Protein AF-A0A1X0WGI4-F1 (afdb_monomer)

Solvent-accessible surface area (backbone atoms only — not comparable to full-atom values): 7907 Å² total; per-residue (Å²): 113,51,69,59,31,50,52,53,31,53,55,44,51,53,50,43,53,52,47,51,53,52,46,53,52,49,53,52,51,47,51,53,52,52,52,50,44,53,54,50,50,52,51,46,51,52,48,50,50,52,61,70,68,61,69,76,79,86,61,85,48,74,68,50,48,55,50,53,52,48,54,53,52,50,53,52,52,53,45,51,54,50,53,51,51,44,51,55,48,49,55,52,48,54,52,48,53,52,50,47,54,53,50,51,52,54,41,53,57,44,49,56,50,39,52,51,28,51,53,52,30,52,53,43,49,54,51,53,52,52,54,47,53,54,48,56,51,51,53,51,51,51,58,55,61,75,74,107

Organism: NCBI:txid1646377

Secondary structure (DSSP, 8-state):
-HHHHHHHHHHHHHHHHHHHHHHHHHHHHHHHHHHHHHHHHHHHHHHHHHHHH---TT--SHHHHHHHHHHHHHHHHHHHHHHHHHHHHHHHHHHHHHHHHHHHHHHHHHHHHHHHHHHHHHHHHHHHHHHHHHHHHHHHHHHHHTT-

pLDDT: mean 93.05, std 6.73, range [56.81, 98.0]

Sequence (148 aa):
MHHKYAALLQRNEMRLRRLHWLLMELESRQQRLSSEKQTQATQVETLRNLIKHHSFAGVSTRADLFAEQRKLAVLRRQLFAIIQQVQEIDEKLDDIKREIIQHRVLMLTGMYRSEKYKHLLQGALSKKRQTQSRQDESEMEEMILWKK

Foldseek 3Di:
DLVVLVVQLVVLVVVLVVLVVVLVVLVVVLVVLVVVLVVLVVVLVVLVVCLVPLDPPPVPDPVSVVVSVVVSVVSVVVSVVSVVVSVVSVVVSVVSVVVSVVSVVVNVVSVVSNVVSVVVSVVVVVVVVVVVVVVVVVVVVVVVVVVD

Nearest PDB structures (foldseek):
  4mh6-assembly1_A  TM=8.598E-01  e=8.818E-03  Vibrio parahaemolyticus RIMD 2210633
  5xg2-assembly1_A  TM=5.068E-01  e=1.876E-01  Pyrococcus yayanosii CH1
  3zx6-assembly1_B  TM=6.175E-01  e=3.989E+00  Archaeoglobus fulgidus DSM 4304
  8c5v-assembly1_I  TM=6.693E-01  e=5.974E+00  Escherichia coli
  3zx6-assembly1_A  TM=4.738E-01  e=2.374E+00  Archaeoglobus fulgidus DSM 4304

InterPro domains:
  IPR002954 Salmonella surface presentation of antigen M protein [PF02090] (3-144)

Radius of gyration: 34.72 Å; Cα contacts (8 Å, |Δi|>4): 62; chains: 1; bounding box: 69×19×112 Å

Structure (mmCIF, N/CA/C/O backbone):
data_AF-A0A1X0WGI4-F1
#
_entry.id   AF-A0A1X0WGI4-F1
#
loop_
_atom_site.group_PDB
_atom_site.id
_atom_site.type_symbol
_atom_site.label_atom_id
_atom_site.label_alt_id
_atom_site.label_comp_id
_atom_site.label_asym_id
_atom_site.label_entity_id
_atom_site.label_seq_id
_atom_site.pdbx_PDB_ins_code
_atom_site.Cartn_x
_atom_site.Cartn_y
_atom_site.Cartn_z
_atom_site.occupancy
_atom_site.B_iso_or_equiv
_atom_site.auth_seq_id
_atom_site.auth_comp_id
_atom_site.auth_asym_id
_atom_site.auth_atom_id
_atom_site.pdbx_PDB_model_num
ATOM 1 N N . MET A 1 1 ? 15.651 -2.997 -35.532 1.00 67.00 1 MET A N 1
ATOM 2 C CA . MET A 1 1 ? 16.125 -2.993 -34.122 1.00 67.00 1 MET A CA 1
ATOM 3 C C . MET A 1 1 ? 15.615 -1.803 -33.303 1.00 67.00 1 MET A C 1
ATOM 5 O O . MET A 1 1 ? 15.081 -2.040 -32.229 1.00 67.00 1 MET A O 1
ATOM 9 N N . HIS A 1 2 ? 15.688 -0.559 -33.800 1.00 76.69 2 HIS A N 1
ATOM 10 C CA . HIS A 1 2 ? 15.165 0.643 -33.116 1.00 76.69 2 HIS A CA 1
ATOM 11 C C . HIS A 1 2 ? 13.718 0.501 -32.593 1.00 76.69 2 HIS A C 1
ATOM 13 O O . HIS A 1 2 ? 13.472 0.645 -31.398 1.00 76.69 2 HIS A O 1
ATOM 19 N N . HIS A 1 3 ? 12.779 0.115 -33.466 1.00 81.56 3 HIS A N 1
ATOM 20 C CA . HIS A 1 3 ? 11.360 -0.041 -33.109 1.00 81.56 3 HIS A CA 1
ATOM 21 C C . HIS A 1 3 ? 11.116 -1.063 -31.985 1.00 81.56 3 HIS A C 1
ATOM 23 O O . HIS A 1 3 ? 10.206 -0.889 -31.181 1.00 81.56 3 HIS A O 1
ATOM 29 N N . LYS A 1 4 ? 11.965 -2.095 -31.875 1.00 89.75 4 LYS A N 1
ATOM 30 C CA . LYS A 1 4 ? 11.858 -3.123 -30.832 1.00 89.75 4 LYS A CA 1
ATOM 31 C C . LYS A 1 4 ? 12.203 -2.559 -29.451 1.00 89.75 4 LYS A C 1
ATOM 33 O O . LYS A 1 4 ? 11.480 -2.819 -28.495 1.00 89.75 4 LYS A O 1
ATOM 38 N N . TYR A 1 5 ? 13.277 -1.773 -29.340 1.00 90.88 5 TYR A N 1
ATOM 39 C CA . TYR A 1 5 ? 13.659 -1.147 -28.068 1.00 90.88 5 TYR A CA 1
ATOM 40 C C . TYR A 1 5 ? 12.694 -0.031 -27.66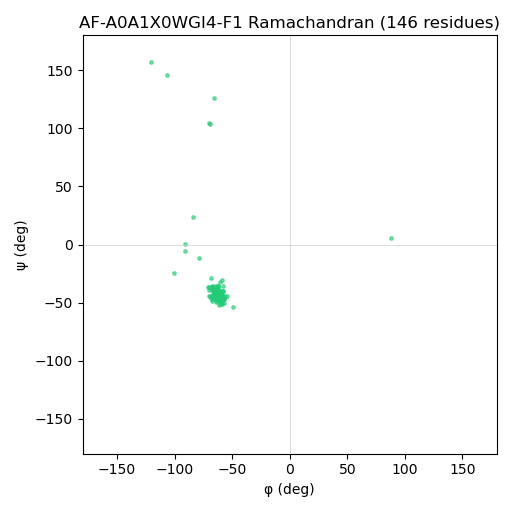3 1.00 90.88 5 TYR A C 1
ATOM 42 O O . TYR A 1 5 ? 12.353 0.061 -26.487 1.00 90.88 5 TYR A O 1
ATOM 50 N N . ALA A 1 6 ? 12.186 0.744 -28.626 1.00 91.50 6 ALA A N 1
ATOM 51 C CA . ALA A 1 6 ? 11.162 1.755 -28.372 1.00 91.50 6 ALA A CA 1
ATOM 52 C C . ALA A 1 6 ? 9.865 1.132 -27.820 1.00 91.50 6 ALA A C 1
ATOM 54 O O . ALA A 1 6 ? 9.349 1.589 -26.804 1.00 91.50 6 ALA A O 1
ATOM 55 N N . ALA A 1 7 ? 9.388 0.033 -28.418 1.00 94.19 7 ALA A N 1
ATOM 56 C CA . ALA A 1 7 ? 8.198 -0.673 -27.940 1.00 94.19 7 ALA A CA 1
ATOM 57 C C . ALA A 1 7 ? 8.385 -1.269 -26.530 1.00 94.19 7 ALA A C 1
ATOM 59 O O . ALA A 1 7 ? 7.486 -1.187 -25.690 1.00 94.19 7 ALA A O 1
ATOM 60 N N . LEU A 1 8 ? 9.559 -1.846 -26.241 1.00 94.38 8 LEU A N 1
ATOM 61 C CA . LEU A 1 8 ? 9.885 -2.358 -24.904 1.00 94.38 8 LEU A CA 1
ATOM 62 C C . LEU A 1 8 ? 9.942 -1.242 -23.858 1.00 94.38 8 LEU A C 1
ATOM 64 O O . LEU A 1 8 ? 9.425 -1.422 -22.754 1.00 94.38 8 LEU A O 1
ATOM 68 N N . LEU A 1 9 ? 10.531 -0.096 -24.210 1.00 94.56 9 LEU A N 1
ATOM 69 C CA . LEU A 1 9 ? 10.578 1.080 -23.349 1.00 94.56 9 LEU A CA 1
ATOM 70 C C . LEU A 1 9 ? 9.165 1.579 -23.035 1.00 94.56 9 LEU A C 1
ATOM 72 O O . LEU A 1 9 ? 8.803 1.667 -21.865 1.00 94.56 9 LEU A O 1
ATOM 76 N N . GLN A 1 10 ? 8.339 1.791 -24.060 1.00 95.44 10 GLN A N 1
ATOM 77 C CA . GLN A 1 10 ? 6.966 2.269 -23.903 1.00 95.44 10 GLN A CA 1
ATOM 78 C C . GLN A 1 10 ? 6.121 1.318 -23.038 1.00 95.44 10 GLN A C 1
ATOM 80 O O . GLN A 1 10 ? 5.421 1.750 -22.121 1.00 95.44 10 GLN A O 1
ATOM 85 N N . ARG A 1 11 ? 6.221 0.001 -23.274 1.00 95.31 11 ARG A N 1
ATOM 86 C CA . ARG A 1 11 ? 5.539 -1.013 -22.452 1.00 95.31 11 ARG A CA 1
ATOM 87 C C . ARG A 1 11 ? 5.976 -0.947 -20.990 1.00 95.31 11 ARG A C 1
ATOM 89 O O . ARG A 1 11 ? 5.147 -1.080 -20.089 1.00 95.31 11 ARG A O 1
ATOM 96 N N . ASN A 1 12 ? 7.271 -0.774 -20.747 1.00 96.19 12 ASN A N 1
ATOM 97 C CA . ASN A 1 12 ? 7.810 -0.706 -19.398 1.00 96.19 12 ASN A CA 1
ATOM 98 C C . ASN A 1 12 ? 7.407 0.595 -18.682 1.00 96.19 12 ASN A C 1
ATOM 100 O O . ASN A 1 12 ? 7.040 0.550 -17.513 1.00 96.19 12 ASN A O 1
ATOM 104 N N . GLU A 1 13 ? 7.384 1.728 -19.383 1.00 95.06 13 GLU A N 1
ATOM 105 C CA . GLU A 1 13 ? 6.902 3.005 -18.844 1.00 95.06 13 GLU A CA 1
ATOM 106 C C . GLU A 1 13 ? 5.417 2.950 -18.474 1.00 95.06 13 GLU A C 1
ATOM 108 O O . GLU A 1 13 ? 5.041 3.394 -17.390 1.00 95.06 13 GLU A O 1
ATOM 113 N N . MET A 1 14 ? 4.573 2.329 -19.306 1.00 96.75 14 MET A N 1
ATOM 114 C CA . MET A 1 14 ? 3.166 2.096 -18.959 1.00 96.75 14 MET A CA 1
ATOM 115 C C . MET A 1 14 ? 3.023 1.241 -17.693 1.00 96.75 14 MET A C 1
ATOM 117 O O . MET A 1 14 ? 2.218 1.555 -16.814 1.00 96.75 14 MET A O 1
ATOM 121 N N . ARG A 1 15 ? 3.837 0.186 -17.556 1.00 96.19 15 ARG A N 1
ATOM 122 C CA . ARG A 1 15 ? 3.857 -0.646 -16.345 1.00 96.19 15 ARG A CA 1
ATOM 123 C C . ARG A 1 15 ? 4.287 0.153 -15.112 1.00 96.19 15 ARG A C 1
ATOM 125 O O . ARG A 1 15 ? 3.673 -0.008 -14.062 1.00 96.19 15 ARG A O 1
ATOM 132 N N . LEU A 1 16 ? 5.303 1.008 -15.234 1.00 97.38 16 LEU A N 1
ATOM 133 C CA . LEU A 1 16 ? 5.767 1.873 -14.147 1.00 97.38 16 LEU A CA 1
ATOM 134 C C . LEU A 1 16 ? 4.693 2.872 -13.712 1.00 97.38 16 LEU A C 1
ATOM 136 O O . LEU A 1 16 ? 4.465 3.018 -12.516 1.00 97.38 16 LEU A O 1
ATOM 140 N N . ARG A 1 17 ? 3.976 3.494 -14.657 1.00 96.94 17 ARG A N 1
ATOM 141 C CA . ARG A 1 17 ? 2.842 4.382 -14.343 1.00 96.94 17 ARG A CA 1
ATOM 142 C C . ARG A 1 17 ? 1.742 3.650 -13.577 1.00 96.94 17 ARG A C 1
ATOM 144 O O . ARG A 1 17 ? 1.239 4.171 -12.589 1.00 96.94 17 ARG A O 1
ATOM 151 N N . ARG A 1 18 ? 1.408 2.423 -13.991 1.00 96.69 18 ARG A N 1
ATOM 152 C CA . ARG A 1 18 ? 0.426 1.591 -13.279 1.00 96.69 18 ARG A CA 1
ATOM 153 C C . ARG A 1 18 ? 0.885 1.249 -11.861 1.00 96.69 18 ARG A C 1
ATOM 155 O O . ARG A 1 18 ? 0.089 1.340 -10.938 1.00 96.69 18 ARG A O 1
ATOM 162 N N . LEU A 1 19 ? 2.150 0.862 -11.687 1.00 96.50 19 LEU A N 1
ATOM 163 C CA . LEU A 1 19 ? 2.717 0.579 -10.363 1.00 96.50 19 LEU A CA 1
ATOM 164 C C . LEU A 1 19 ? 2.714 1.819 -9.466 1.00 96.50 19 LEU A C 1
ATOM 166 O O . LEU A 1 19 ? 2.393 1.708 -8.291 1.00 96.50 19 LEU A O 1
ATOM 170 N N . HIS A 1 20 ? 3.027 2.989 -10.022 1.00 96.69 20 HIS A N 1
ATOM 171 C CA . HIS A 1 20 ? 2.974 4.248 -9.289 1.00 96.69 20 HIS A CA 1
ATOM 172 C C . HIS A 1 20 ? 1.556 4.562 -8.799 1.00 96.69 20 HIS A C 1
ATOM 174 O O . HIS A 1 20 ? 1.372 4.865 -7.626 1.00 96.69 20 HIS A O 1
ATOM 180 N N . TRP A 1 21 ? 0.552 4.414 -9.667 1.00 97.50 21 TRP A N 1
ATOM 181 C CA . TRP A 1 21 ? -0.846 4.609 -9.286 1.00 97.50 21 TRP A CA 1
ATOM 182 C C . TRP A 1 21 ? -1.292 3.636 -8.182 1.00 97.50 21 TRP A C 1
ATOM 184 O O . TRP A 1 21 ? -1.878 4.067 -7.194 1.00 97.50 21 TRP A O 1
ATOM 194 N N . LEU A 1 22 ? -0.939 2.349 -8.300 1.00 97.00 22 LEU A N 1
ATOM 195 C CA . LEU A 1 22 ? -1.228 1.346 -7.267 1.00 97.00 22 LEU A CA 1
ATOM 196 C C . LEU A 1 22 ? -0.572 1.694 -5.924 1.00 97.00 22 LEU A C 1
ATOM 198 O O . LEU A 1 22 ? -1.196 1.551 -4.880 1.00 97.00 22 LEU A O 1
ATOM 202 N N . LEU A 1 23 ? 0.674 2.176 -5.938 1.00 97.62 23 LEU A N 1
ATOM 203 C CA . LEU A 1 23 ? 1.352 2.614 -4.717 1.00 97.62 23 LEU A CA 1
ATOM 204 C C . LEU A 1 23 ? 0.627 3.787 -4.054 1.00 97.62 23 LEU A C 1
ATOM 206 O O . LEU A 1 23 ? 0.422 3.750 -2.845 1.00 97.62 23 LEU A O 1
ATOM 210 N N . MET A 1 24 ? 0.190 4.782 -4.830 1.00 97.69 24 MET A N 1
ATOM 211 C CA . MET A 1 24 ? -0.587 5.903 -4.293 1.00 97.69 24 MET A CA 1
ATOM 212 C C . MET A 1 24 ? -1.910 5.442 -3.671 1.00 97.69 24 MET A C 1
ATOM 214 O O . MET A 1 24 ? -2.300 5.930 -2.610 1.00 97.69 24 MET A O 1
ATOM 218 N N . GLU A 1 25 ? -2.602 4.498 -4.313 1.00 97.69 25 GLU A N 1
ATOM 219 C CA . GLU A 1 25 ? -3.843 3.925 -3.788 1.00 97.69 25 GLU A CA 1
ATOM 220 C C . GLU A 1 25 ? -3.605 3.191 -2.461 1.00 97.69 25 GLU A C 1
ATOM 222 O O . GLU A 1 25 ? -4.322 3.426 -1.484 1.00 97.69 25 GLU A O 1
ATOM 227 N N . LEU A 1 26 ? -2.565 2.355 -2.394 1.00 97.88 26 LEU A N 1
ATOM 228 C CA . LEU A 1 26 ? -2.196 1.621 -1.184 1.00 97.88 26 LEU A CA 1
ATOM 229 C C . LEU A 1 26 ? -1.776 2.552 -0.043 1.00 97.88 26 LEU A C 1
ATOM 231 O O . LEU A 1 26 ? -2.219 2.361 1.087 1.00 97.88 26 LEU A O 1
ATOM 235 N N . GLU A 1 27 ? -0.978 3.582 -0.325 1.00 97.00 27 GLU A N 1
ATOM 236 C CA . GLU A 1 27 ? -0.565 4.581 0.668 1.00 97.00 27 GLU A CA 1
ATOM 237 C C . GLU A 1 27 ? -1.771 5.383 1.184 1.00 97.00 27 GLU A C 1
ATOM 239 O O . GLU A 1 27 ? -1.912 5.588 2.392 1.00 97.00 27 GLU A O 1
ATOM 244 N N . SER A 1 28 ? -2.705 5.759 0.303 1.00 97.88 28 SER A N 1
ATOM 245 C CA . SER A 1 28 ? -3.956 6.409 0.712 1.00 97.88 28 SER A CA 1
ATOM 246 C C . SER A 1 28 ? -4.811 5.494 1.592 1.00 97.88 28 SER A C 1
ATOM 248 O O . SER A 1 28 ? -5.331 5.919 2.628 1.00 97.88 28 SER A O 1
ATOM 250 N N . ARG A 1 29 ? -4.929 4.213 1.226 1.00 97.88 29 ARG A N 1
ATOM 251 C CA . ARG A 1 29 ? -5.657 3.215 2.017 1.00 97.88 29 ARG A CA 1
ATOM 252 C C . ARG A 1 29 ? -5.013 3.003 3.388 1.00 97.88 29 ARG A C 1
ATOM 254 O O . ARG A 1 29 ? -5.727 2.958 4.388 1.00 97.88 29 ARG A O 1
ATOM 261 N N . GLN A 1 30 ? -3.684 2.936 3.446 1.00 97.94 30 GLN A N 1
ATOM 262 C CA . GLN A 1 30 ? -2.922 2.830 4.690 1.00 97.94 30 GLN A CA 1
ATOM 263 C C . GLN A 1 30 ? -3.197 4.015 5.620 1.00 97.94 30 GLN A C 1
ATOM 265 O O . GLN A 1 30 ? -3.446 3.816 6.810 1.00 97.94 30 GLN A O 1
ATOM 270 N N . GLN A 1 31 ? -3.180 5.241 5.091 1.00 97.81 31 GLN A N 1
ATOM 271 C CA . GLN A 1 31 ? -3.476 6.447 5.867 1.00 97.81 31 GLN A CA 1
ATOM 272 C C . GLN A 1 31 ? -4.899 6.418 6.431 1.00 97.81 31 GLN A C 1
ATOM 274 O O . GLN A 1 31 ? -5.089 6.682 7.618 1.00 97.81 31 GLN A O 1
ATOM 279 N N . ARG A 1 32 ? -5.890 6.037 5.614 1.00 97.88 32 ARG A N 1
ATOM 280 C CA . ARG A 1 32 ? -7.292 5.929 6.054 1.00 97.88 32 ARG A CA 1
ATOM 281 C C . ARG A 1 32 ? -7.455 4.928 7.194 1.00 97.88 32 ARG A C 1
ATOM 283 O O . ARG A 1 32 ? -8.000 5.290 8.231 1.00 97.88 32 ARG A O 1
ATOM 290 N N . LEU A 1 33 ? -6.928 3.715 7.034 1.00 97.50 33 LEU A N 1
ATOM 291 C CA . LEU A 1 33 ? -6.986 2.682 8.073 1.00 97.50 33 LEU A CA 1
ATOM 292 C C . LEU A 1 33 ? -6.219 3.084 9.338 1.00 97.50 33 LEU A C 1
ATOM 294 O O . LEU A 1 33 ? -6.659 2.789 10.442 1.00 97.50 33 LEU A O 1
ATOM 298 N N . SER A 1 34 ? -5.099 3.797 9.200 1.00 97.31 34 SER A N 1
ATOM 299 C CA . SER A 1 34 ? -4.343 4.290 10.359 1.00 97.31 34 SER A CA 1
ATOM 300 C C . SER A 1 34 ? -5.135 5.342 11.140 1.00 97.31 34 SER A C 1
ATOM 302 O O . SER A 1 34 ? -5.164 5.304 12.369 1.00 97.31 34 SER A O 1
ATOM 304 N N . SER A 1 35 ? -5.826 6.244 10.435 1.00 97.38 35 SER A N 1
ATOM 305 C CA . SER A 1 35 ? -6.743 7.206 11.053 1.00 97.38 35 SER A CA 1
ATOM 306 C C . SER A 1 35 ? -7.905 6.499 11.750 1.00 97.38 35 SER A C 1
ATOM 308 O O . SER A 1 35 ? -8.227 6.832 12.887 1.00 97.38 35 SER A O 1
ATOM 310 N N . GLU A 1 36 ? -8.516 5.512 11.093 1.00 96.88 36 GLU A N 1
ATOM 311 C CA . GLU A 1 36 ? -9.612 4.721 11.657 1.00 96.88 36 GLU A CA 1
ATOM 312 C C . GLU A 1 36 ? -9.175 3.986 12.930 1.00 96.88 36 GLU A C 1
ATOM 314 O O . GLU A 1 36 ? -9.841 4.093 13.961 1.00 96.88 36 GLU A O 1
ATOM 319 N N . LYS A 1 37 ? -8.004 3.336 12.902 1.00 97.00 37 LYS A N 1
ATOM 320 C CA . LYS A 1 37 ? -7.392 2.711 14.080 1.00 97.00 37 LYS A CA 1
ATOM 321 C C . LYS A 1 37 ? -7.235 3.708 15.222 1.00 97.00 37 LYS A C 1
ATOM 323 O O . LYS A 1 37 ? -7.533 3.384 16.368 1.00 97.00 37 LYS A O 1
ATOM 328 N N . GLN A 1 38 ? -6.762 4.918 14.931 1.00 96.56 38 GLN A N 1
ATOM 329 C CA . GLN A 1 38 ? -6.563 5.938 15.954 1.00 96.56 38 GLN A CA 1
ATOM 330 C C . GLN A 1 38 ? -7.892 6.395 16.569 1.00 96.56 38 GLN A C 1
ATOM 332 O O . GLN A 1 38 ? -7.978 6.531 17.788 1.00 96.56 38 GLN A O 1
ATOM 337 N N . THR A 1 39 ? -8.943 6.557 15.763 1.00 96.69 39 THR A N 1
ATOM 338 C CA . THR A 1 39 ? -10.298 6.837 16.261 1.00 96.69 39 THR A CA 1
ATOM 339 C C . THR A 1 39 ? -10.842 5.694 17.121 1.00 96.69 39 THR A C 1
ATOM 341 O O . THR A 1 39 ? -11.427 5.935 18.173 1.00 96.69 39 THR A O 1
ATOM 344 N N . GLN A 1 40 ? -10.625 4.440 16.731 1.00 95.88 40 GLN A N 1
ATOM 345 C CA . GLN A 1 40 ? -11.043 3.299 17.548 1.00 95.88 40 GLN A CA 1
ATOM 346 C C . GLN A 1 40 ? -10.233 3.200 18.848 1.00 95.88 40 GLN A C 1
ATOM 348 O O . GLN A 1 40 ? -10.790 2.906 19.901 1.00 95.88 40 GLN A O 1
ATOM 353 N N . ALA A 1 41 ? -8.937 3.518 18.822 1.00 94.50 41 ALA A N 1
ATOM 354 C CA . ALA A 1 41 ? -8.098 3.538 20.017 1.00 94.50 41 ALA A CA 1
ATOM 355 C C . ALA A 1 41 ? -8.569 4.586 21.040 1.00 94.50 41 ALA A C 1
ATOM 357 O O . ALA A 1 41 ? -8.600 4.301 22.239 1.00 94.50 41 ALA A O 1
ATOM 358 N N . THR A 1 42 ? -9.001 5.772 20.593 1.00 96.00 42 THR A N 1
ATOM 359 C CA . THR A 1 42 ? -9.592 6.771 21.499 1.00 96.00 42 THR A CA 1
ATOM 360 C C . THR A 1 42 ? -10.942 6.307 22.052 1.00 96.00 42 THR A C 1
ATOM 362 O O . THR A 1 42 ? -11.221 6.503 23.236 1.00 96.00 42 THR A O 1
ATOM 365 N N . GLN A 1 43 ? -11.763 5.616 21.256 1.00 95.44 43 GLN A N 1
ATOM 366 C CA . GLN A 1 43 ? -13.004 4.994 21.739 1.00 95.44 43 GLN A CA 1
ATOM 367 C C . GLN A 1 43 ? -12.746 3.896 22.783 1.00 95.44 43 GLN A C 1
ATOM 369 O O . GLN A 1 43 ? -13.427 3.836 23.804 1.00 95.44 43 GLN A O 1
ATOM 374 N N . VAL A 1 44 ? -11.727 3.059 22.581 1.00 96.44 44 VAL A N 1
ATOM 375 C CA . VAL A 1 44 ? -11.303 2.048 23.563 1.00 96.44 44 VAL A CA 1
ATOM 376 C C . VAL A 1 44 ? -10.918 2.709 24.882 1.00 96.44 44 VAL A C 1
ATOM 378 O O . VAL A 1 44 ? -11.369 2.273 25.942 1.00 96.44 44 VAL A O 1
ATOM 381 N N . GLU A 1 45 ? -10.116 3.769 24.831 1.00 95.56 45 GLU A N 1
ATOM 382 C CA . GLU A 1 45 ? -9.655 4.464 26.031 1.00 95.56 45 GLU A CA 1
ATOM 383 C C . GLU A 1 45 ? -10.807 5.155 26.774 1.00 95.56 45 GLU A C 1
ATOM 385 O O . GLU A 1 45 ? -10.939 5.029 27.992 1.00 95.56 45 GLU A O 1
ATOM 390 N N . THR A 1 46 ? -11.708 5.819 26.048 1.00 95.25 46 THR A N 1
ATOM 391 C CA . THR A 1 46 ? -12.904 6.433 26.647 1.00 95.25 46 THR A CA 1
ATOM 392 C C . THR A 1 46 ? -13.816 5.395 27.301 1.00 95.25 46 THR A C 1
ATOM 394 O O . THR A 1 46 ? -14.235 5.596 28.440 1.00 95.25 46 THR A O 1
ATOM 397 N N . LEU A 1 47 ? -14.065 4.249 26.657 1.00 95.00 47 LEU A N 1
ATOM 398 C CA . LEU A 1 47 ? -14.849 3.158 27.245 1.00 95.00 47 LEU A CA 1
ATOM 399 C C . LEU A 1 47 ? -14.174 2.544 28.473 1.00 95.00 47 LEU A C 1
ATOM 401 O O . LEU A 1 47 ? -14.853 2.262 29.461 1.00 95.00 47 LEU A O 1
ATOM 405 N N . ARG A 1 48 ? -12.849 2.359 28.452 1.00 95.44 48 ARG A N 1
ATOM 406 C CA . ARG A 1 48 ? -12.094 1.892 29.627 1.00 95.44 48 ARG A CA 1
ATOM 407 C C . ARG A 1 48 ? -12.248 2.850 30.799 1.00 95.44 48 ARG A C 1
ATOM 409 O O . ARG A 1 48 ? -12.511 2.396 31.911 1.00 95.44 48 ARG A O 1
ATOM 416 N N . ASN A 1 49 ? -12.151 4.152 30.546 1.00 94.31 49 ASN A N 1
ATOM 417 C CA . ASN A 1 49 ? -12.336 5.173 31.571 1.00 94.31 49 ASN A CA 1
ATOM 418 C C . ASN A 1 49 ? -13.777 5.195 32.096 1.00 94.31 49 ASN A C 1
ATOM 420 O O . ASN A 1 49 ? -13.973 5.192 33.310 1.00 94.31 49 ASN A O 1
ATOM 424 N N . LEU A 1 50 ? -14.782 5.102 31.220 1.00 92.69 50 LEU A N 1
ATOM 425 C CA . LEU A 1 50 ? -16.187 4.989 31.628 1.00 92.69 50 LEU A CA 1
ATOM 426 C C . LEU A 1 50 ? -16.428 3.764 32.514 1.00 92.69 50 LEU A C 1
ATOM 428 O O . LEU A 1 50 ? -17.052 3.888 33.560 1.00 92.69 50 LEU A O 1
ATOM 432 N N . ILE A 1 51 ? -15.899 2.599 32.135 1.00 92.75 51 ILE A N 1
ATOM 433 C CA . ILE A 1 51 ? -16.011 1.358 32.916 1.00 92.75 51 ILE A CA 1
ATOM 434 C C . ILE A 1 51 ? -15.298 1.491 34.267 1.00 92.75 51 ILE A C 1
ATOM 436 O O . ILE A 1 51 ? -15.834 1.054 35.282 1.00 92.75 51 ILE A O 1
ATOM 440 N N . LYS A 1 52 ? -14.100 2.085 34.294 1.00 91.25 52 LYS A N 1
ATOM 441 C CA . LYS A 1 52 ? -13.292 2.262 35.510 1.00 91.25 52 LYS A CA 1
ATOM 442 C C . LYS A 1 52 ? -13.946 3.218 36.507 1.00 91.25 52 LYS A C 1
ATOM 444 O O . LYS A 1 52 ? -13.876 2.982 37.709 1.00 91.25 52 LYS A O 1
ATOM 449 N N . HIS A 1 53 ? -14.564 4.287 36.011 1.00 88.25 53 HIS A N 1
ATOM 450 C CA . HIS A 1 53 ? -15.234 5.298 36.828 1.00 88.25 53 HIS A CA 1
ATOM 451 C C . HIS A 1 53 ? -16.719 5.003 37.064 1.00 88.25 53 HIS A C 1
ATOM 453 O O . HIS A 1 53 ? -17.393 5.768 37.755 1.00 88.25 53 HIS A O 1
ATOM 459 N N . HIS A 1 54 ? -17.230 3.889 36.538 1.00 85.62 54 HIS A N 1
ATOM 460 C CA . HIS A 1 54 ? -18.577 3.427 36.826 1.00 85.62 54 HIS A CA 1
ATOM 461 C C . HIS A 1 54 ? -18.657 2.964 38.285 1.00 85.62 54 HIS A C 1
ATOM 463 O O . HIS A 1 54 ? -18.154 1.897 38.641 1.00 85.62 54 HIS A O 1
ATOM 469 N N . SER A 1 55 ? -19.264 3.786 39.140 1.00 76.81 55 SER A N 1
ATOM 470 C CA . SER A 1 55 ? -19.467 3.476 40.553 1.00 76.81 55 SER A CA 1
ATOM 471 C C . SER A 1 55 ? -20.932 3.146 40.827 1.00 76.81 55 SER A C 1
ATOM 473 O O . SER A 1 55 ? -21.837 3.728 40.238 1.00 76.81 55 SER A O 1
ATOM 475 N N . PHE A 1 56 ? -21.170 2.224 41.760 1.00 77.19 56 PHE A N 1
ATOM 476 C CA . PHE A 1 56 ? -22.513 1.866 42.232 1.00 77.19 56 PHE A CA 1
ATOM 477 C C . PHE A 1 56 ? -23.021 2.822 43.329 1.00 77.19 56 PHE A C 1
ATOM 479 O O . PHE A 1 56 ? -23.837 2.439 44.169 1.00 77.19 56 PHE A O 1
ATOM 486 N N . ALA A 1 57 ? -22.503 4.053 43.383 1.00 70.75 57 ALA A N 1
ATOM 487 C CA . ALA A 1 57 ? -22.883 5.014 44.411 1.00 70.75 57 ALA A CA 1
ATOM 488 C C . ALA A 1 57 ? -24.364 5.401 44.253 1.00 70.75 57 ALA A C 1
ATOM 490 O O . ALA A 1 57 ? -24.791 5.809 43.177 1.00 70.75 57 ALA A O 1
ATOM 491 N N . GLY A 1 58 ? -25.151 5.261 45.325 1.00 70.19 58 GLY A N 1
ATOM 492 C CA . GLY A 1 58 ? -26.586 5.579 45.321 1.00 70.19 58 GLY A CA 1
ATOM 493 C C . GLY A 1 58 ? -27.518 4.438 44.889 1.00 70.19 58 GLY A C 1
ATOM 494 O O . GLY A 1 58 ? -28.723 4.655 44.802 1.00 70.19 58 GLY A O 1
ATOM 495 N N . VAL A 1 59 ? -27.002 3.224 44.660 1.00 76.19 59 VAL A N 1
ATOM 496 C CA . VAL A 1 59 ? -27.832 2.030 44.426 1.00 76.19 59 VAL A CA 1
ATOM 497 C C . VAL A 1 59 ? -28.530 1.636 45.731 1.00 76.19 59 VAL A C 1
ATOM 499 O O . VAL A 1 59 ? -27.904 1.099 46.642 1.00 76.19 59 VAL A O 1
ATOM 502 N N . SER A 1 60 ? -29.828 1.922 45.827 1.00 75.94 60 SER A N 1
ATOM 503 C CA . SER A 1 60 ? -30.635 1.669 47.028 1.00 75.94 60 SER A CA 1
ATOM 504 C C . SER A 1 60 ? -31.475 0.396 46.924 1.00 75.94 60 SER A C 1
ATOM 506 O O . SER A 1 60 ? -31.789 -0.214 47.947 1.00 75.94 60 SER A O 1
ATOM 508 N N . THR A 1 61 ? -31.806 -0.050 45.705 1.00 87.94 61 THR A N 1
ATOM 509 C CA . THR A 1 61 ? -32.611 -1.256 45.478 1.00 87.94 61 THR A CA 1
ATOM 510 C C . THR A 1 61 ? -31.884 -2.320 44.654 1.00 87.94 61 THR A C 1
ATOM 512 O O . THR A 1 61 ? -30.978 -2.054 43.861 1.00 87.94 61 THR A O 1
ATOM 515 N N . ARG A 1 62 ? -32.325 -3.576 44.798 1.00 87.31 62 ARG A N 1
ATOM 516 C CA . ARG A 1 62 ? -31.827 -4.706 43.997 1.00 87.31 62 ARG A CA 1
ATOM 517 C C . ARG A 1 62 ? -32.078 -4.512 42.495 1.00 87.31 62 ARG A C 1
ATOM 519 O O . ARG A 1 62 ? -31.282 -4.975 41.681 1.00 87.31 62 ARG A O 1
ATOM 526 N N . ALA A 1 63 ? -33.173 -3.847 42.128 1.00 88.50 63 ALA A N 1
ATOM 527 C CA . ALA A 1 63 ? -33.497 -3.559 40.734 1.00 88.50 63 ALA A CA 1
ATOM 528 C C . ALA A 1 63 ? -32.475 -2.597 40.108 1.00 88.50 63 ALA A C 1
ATOM 530 O O . ALA A 1 63 ? -32.005 -2.853 38.996 1.00 88.50 63 ALA A O 1
ATOM 531 N N . ASP A 1 64 ? -32.069 -1.566 40.854 1.00 87.19 64 ASP A N 1
ATOM 532 C CA . ASP A 1 64 ? -31.062 -0.589 40.424 1.00 87.19 64 ASP A CA 1
ATOM 533 C C . ASP A 1 64 ? -29.695 -1.251 40.233 1.00 87.19 64 ASP A C 1
ATOM 535 O O . ASP A 1 64 ? -29.037 -1.043 39.214 1.00 87.19 64 ASP A O 1
ATOM 539 N N . LEU A 1 65 ? -29.310 -2.159 41.138 1.00 87.38 65 LEU A N 1
ATOM 540 C CA . LEU A 1 65 ? -28.070 -2.929 41.005 1.00 87.38 65 LEU A CA 1
ATOM 541 C C . LEU A 1 65 ? -28.038 -3.733 39.694 1.00 87.38 65 LEU A C 1
ATOM 543 O O . LEU A 1 65 ? -27.043 -3.711 38.968 1.00 87.38 65 LEU A O 1
ATOM 547 N N . PHE A 1 66 ? -29.130 -4.429 39.362 1.00 90.31 66 PHE A N 1
ATOM 548 C CA . PHE A 1 66 ? -29.225 -5.184 38.109 1.00 90.31 66 PHE A CA 1
ATOM 549 C C . PHE A 1 66 ? -29.277 -4.284 36.870 1.00 90.31 66 PHE A C 1
ATOM 551 O O . PHE A 1 66 ? -28.873 -4.711 35.784 1.00 90.31 66 PHE A O 1
ATOM 558 N N . ALA A 1 67 ? -29.803 -3.064 36.981 1.00 88.69 67 ALA A N 1
ATOM 559 C CA . ALA A 1 67 ? -29.759 -2.091 35.895 1.00 88.69 67 ALA A CA 1
ATOM 560 C C . ALA A 1 67 ? -28.315 -1.632 35.631 1.00 88.69 67 ALA A C 1
ATOM 562 O O . ALA A 1 67 ? -27.867 -1.685 34.483 1.00 88.69 67 ALA A O 1
ATOM 563 N N . GLU A 1 68 ? -27.559 -1.289 36.676 1.00 90.12 68 GLU A N 1
ATOM 564 C CA . GLU A 1 68 ? -26.148 -0.901 36.550 1.00 90.12 68 GLU A CA 1
ATOM 565 C C . GLU A 1 68 ? -25.274 -2.055 36.037 1.00 90.12 68 GLU A C 1
ATOM 567 O O . GLU A 1 68 ? -24.490 -1.884 35.102 1.00 90.12 68 GLU A O 1
ATOM 572 N N . GLN A 1 69 ? -25.480 -3.280 36.531 1.00 89.94 69 GLN A N 1
ATOM 573 C CA . GLN A 1 69 ? -24.792 -4.466 36.004 1.00 89.94 69 GLN A CA 1
ATOM 574 C C . GLN A 1 69 ? -25.053 -4.685 34.507 1.00 89.94 69 GLN A C 1
ATOM 576 O O . GLN A 1 69 ? -24.132 -5.036 33.764 1.00 89.94 69 GLN A O 1
ATOM 581 N N . ARG A 1 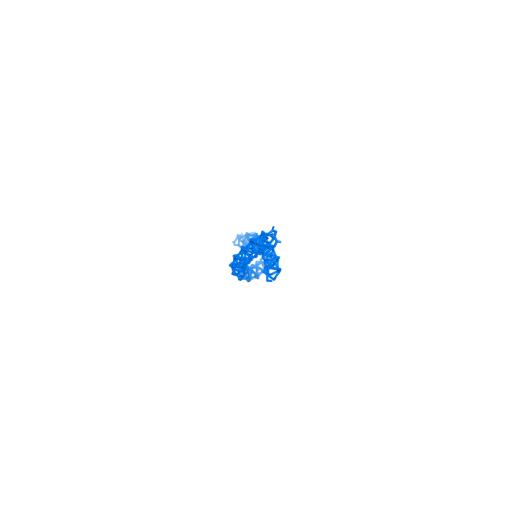70 ? -26.288 -4.457 34.038 1.00 91.44 70 ARG A N 1
ATOM 582 C CA . ARG A 1 70 ? -26.625 -4.547 32.609 1.00 91.44 70 ARG A CA 1
ATOM 583 C C . ARG A 1 70 ? -25.908 -3.474 31.793 1.00 91.44 70 ARG A C 1
ATOM 585 O O . ARG A 1 70 ? -25.336 -3.814 30.759 1.00 91.44 70 ARG A O 1
ATOM 592 N N . LYS A 1 71 ? -25.875 -2.221 32.260 1.00 91.31 71 LYS A N 1
ATOM 593 C CA . LYS A 1 71 ? -25.126 -1.136 31.598 1.00 91.31 71 LYS A CA 1
ATOM 594 C C . LYS A 1 71 ? -23.638 -1.475 31.492 1.00 91.31 71 LYS A C 1
ATOM 596 O O . LYS A 1 71 ? -23.071 -1.420 30.403 1.00 91.31 71 LYS A O 1
ATOM 601 N N . LEU A 1 72 ? -23.027 -1.920 32.590 1.00 92.38 72 LEU A N 1
ATOM 602 C CA . LEU A 1 72 ? -21.621 -2.321 32.618 1.00 92.38 72 LEU A CA 1
ATOM 603 C C . LEU A 1 72 ? -21.334 -3.493 31.666 1.00 92.38 72 LEU A C 1
ATOM 605 O O . LEU A 1 72 ? -20.317 -3.500 30.971 1.00 92.38 72 LEU A O 1
ATOM 609 N N . ALA A 1 73 ? -22.235 -4.476 31.596 1.00 94.06 73 ALA A N 1
ATOM 610 C CA . ALA A 1 73 ? -22.118 -5.590 30.663 1.00 94.06 73 ALA A CA 1
ATOM 611 C C . ALA A 1 73 ? -22.184 -5.129 29.197 1.00 94.06 73 ALA A C 1
ATOM 613 O O . ALA A 1 73 ? -21.418 -5.631 28.376 1.00 94.06 73 ALA A O 1
ATOM 614 N N . VAL A 1 74 ? -23.053 -4.167 28.868 1.00 95.25 74 VAL A N 1
ATOM 615 C CA . VAL A 1 74 ? -23.130 -3.571 27.523 1.00 95.25 74 VAL A CA 1
ATOM 616 C C . VAL A 1 74 ? -21.825 -2.854 27.171 1.00 95.25 74 VAL A C 1
ATOM 618 O O . VAL A 1 74 ? -21.254 -3.141 26.120 1.00 95.25 74 VAL A O 1
ATOM 621 N N . LEU A 1 75 ? -21.297 -2.013 28.068 1.00 94.75 75 LEU A N 1
ATOM 622 C CA . LEU A 1 75 ? -20.029 -1.302 27.850 1.00 94.75 75 LEU A CA 1
ATOM 623 C C . LEU A 1 75 ? -18.857 -2.267 27.625 1.00 94.75 75 LEU A C 1
ATOM 625 O O . LEU A 1 75 ? -18.039 -2.060 26.732 1.00 94.75 75 LEU A O 1
ATOM 629 N N . ARG A 1 76 ? -18.787 -3.363 28.393 1.00 95.56 76 ARG A N 1
ATOM 630 C CA . ARG A 1 76 ? -17.749 -4.395 28.222 1.00 95.56 76 ARG A CA 1
ATOM 631 C C . ARG A 1 76 ? -17.845 -5.108 26.874 1.00 95.56 76 ARG A C 1
ATOM 633 O O . ARG A 1 76 ? -16.814 -5.368 26.260 1.00 95.56 76 ARG A O 1
ATOM 640 N N . ARG A 1 77 ? -19.059 -5.408 26.397 1.00 96.69 77 ARG A N 1
ATOM 641 C CA . ARG A 1 77 ? -19.259 -6.006 25.063 1.00 96.69 77 ARG A CA 1
ATOM 642 C C . ARG A 1 77 ? -18.842 -5.047 23.954 1.00 96.69 77 ARG A C 1
ATOM 644 O O . ARG A 1 77 ? -18.169 -5.474 23.025 1.00 96.69 77 ARG A O 1
ATOM 651 N N . GLN A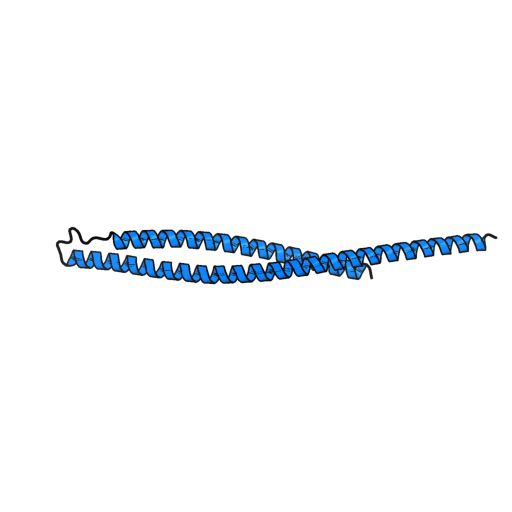 1 78 ? -19.200 -3.769 24.070 1.00 96.19 78 GLN A N 1
ATOM 652 C CA . GLN A 1 78 ? -18.777 -2.737 23.119 1.00 96.19 78 GLN A CA 1
ATOM 653 C C . GLN A 1 78 ? -17.254 -2.598 23.090 1.00 96.19 78 GLN A C 1
ATOM 655 O O . GLN A 1 78 ? -16.661 -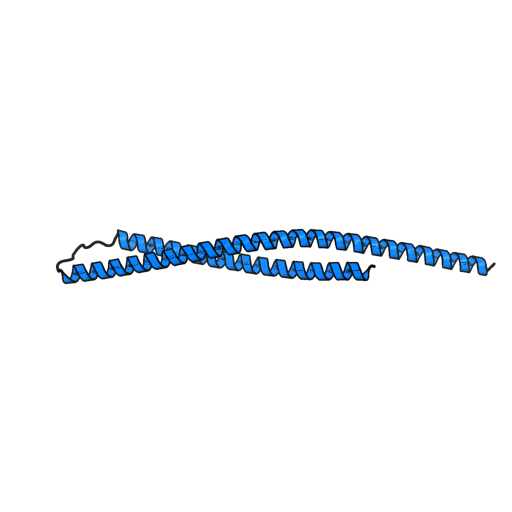2.607 22.018 1.00 96.19 78 GLN A O 1
ATOM 660 N N . LEU A 1 79 ? -16.613 -2.556 24.262 1.00 96.81 79 LEU A N 1
ATOM 661 C CA . LEU A 1 79 ? -15.157 -2.514 24.371 1.00 96.81 79 LEU A CA 1
ATOM 662 C C . LEU A 1 79 ? -14.504 -3.714 23.673 1.00 96.81 79 LEU A C 1
ATOM 664 O O . LEU A 1 79 ? -13.558 -3.538 22.912 1.00 96.81 79 LEU A O 1
ATOM 668 N N . PHE A 1 80 ? -15.014 -4.923 23.915 1.00 96.94 80 PHE A N 1
ATOM 669 C CA . PHE A 1 80 ? -14.503 -6.131 23.272 1.00 96.94 80 PHE A CA 1
ATOM 670 C C . PHE A 1 80 ? -14.662 -6.083 21.747 1.00 96.94 80 PHE A C 1
ATOM 672 O O . PHE A 1 80 ? -13.702 -6.358 21.033 1.00 96.94 80 PHE A O 1
ATOM 679 N N . ALA A 1 81 ? -15.829 -5.663 21.252 1.00 97.00 81 ALA A N 1
ATOM 680 C CA . ALA A 1 81 ? -16.086 -5.537 19.820 1.00 97.00 81 ALA A CA 1
ATOM 681 C C . ALA A 1 81 ? -15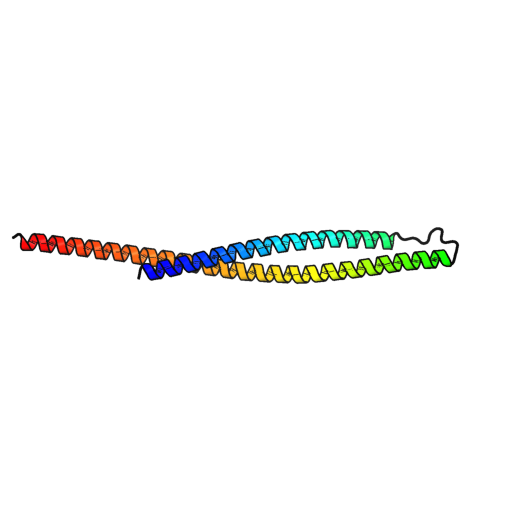.124 -4.547 19.141 1.00 97.00 81 ALA A C 1
ATOM 683 O O . ALA A 1 81 ? -14.571 -4.855 18.089 1.00 97.00 81 ALA A O 1
ATOM 684 N N . ILE A 1 82 ? -14.863 -3.389 19.757 1.00 96.50 82 ILE A N 1
ATOM 685 C CA . ILE A 1 82 ? -13.924 -2.405 19.195 1.00 96.50 82 ILE A CA 1
ATOM 686 C C . ILE A 1 82 ? -12.485 -2.938 19.235 1.00 96.50 82 ILE A C 1
ATOM 688 O O . ILE A 1 82 ? -11.737 -2.746 18.285 1.00 96.50 82 ILE A O 1
ATOM 692 N N . ILE A 1 83 ? -12.083 -3.648 20.295 1.00 96.56 83 ILE A N 1
ATOM 693 C CA . ILE A 1 83 ? -10.750 -4.273 20.353 1.00 96.56 83 ILE A CA 1
ATOM 694 C C . ILE A 1 83 ? -10.563 -5.276 19.207 1.00 96.56 83 ILE A C 1
ATOM 696 O O . ILE A 1 83 ? -9.500 -5.283 18.590 1.00 96.56 83 ILE A O 1
ATOM 700 N N . GLN A 1 84 ? -11.583 -6.082 18.897 1.00 96.62 84 GLN A N 1
ATOM 701 C CA . GLN A 1 84 ? -11.539 -6.990 17.747 1.00 96.62 84 GLN A CA 1
ATOM 702 C C . GLN A 1 84 ? -11.398 -6.223 16.426 1.00 96.62 84 GLN A C 1
ATOM 704 O O . GLN A 1 84 ? -10.544 -6.564 15.614 1.00 96.62 84 GLN A O 1
ATOM 709 N N . GLN A 1 85 ? -12.153 -5.137 16.238 1.00 96.38 85 GLN A N 1
ATOM 710 C CA . GLN A 1 85 ? -12.028 -4.287 15.046 1.00 96.38 85 GLN A CA 1
ATOM 711 C C . GLN A 1 85 ? -10.621 -3.688 14.898 1.00 96.38 85 GLN A C 1
ATOM 713 O O . GLN A 1 85 ? -10.072 -3.682 13.799 1.00 96.38 85 GLN A O 1
ATOM 718 N N . VAL A 1 86 ? -10.000 -3.245 15.997 1.00 96.50 86 VAL A N 1
ATOM 719 C CA . VAL A 1 86 ? -8.620 -2.734 15.984 1.00 96.50 86 VAL A CA 1
ATOM 720 C C . VAL A 1 86 ? -7.634 -3.818 15.544 1.00 96.50 86 VAL A C 1
ATOM 722 O O . VAL A 1 86 ? -6.738 -3.529 14.753 1.00 96.50 86 VAL A O 1
ATOM 725 N N . GLN A 1 87 ? -7.806 -5.056 16.019 1.00 96.31 87 GLN A N 1
ATOM 726 C CA . GLN A 1 87 ? -6.974 -6.192 15.605 1.00 96.31 87 GLN A CA 1
ATOM 727 C C . GLN A 1 87 ? -7.123 -6.481 14.106 1.00 96.31 87 GLN A C 1
ATOM 729 O O . GLN A 1 87 ? -6.120 -6.606 13.409 1.00 96.31 87 GLN A O 1
ATOM 734 N N . GLU A 1 88 ? -8.351 -6.487 13.583 1.00 97.00 88 GLU A N 1
ATOM 735 C CA . GLU A 1 88 ? -8.594 -6.659 12.145 1.00 97.00 88 GLU A CA 1
ATOM 736 C C . GLU A 1 88 ? -7.972 -5.534 11.303 1.00 97.00 88 GLU A C 1
ATOM 738 O O . GLU A 1 88 ? -7.500 -5.765 10.187 1.00 97.00 88 GLU A O 1
ATOM 743 N N . ILE A 1 89 ? -7.988 -4.291 11.799 1.00 97.44 89 ILE A N 1
ATOM 744 C CA . ILE A 1 89 ? -7.327 -3.171 11.119 1.00 97.44 89 ILE A CA 1
ATOM 745 C C . ILE A 1 89 ? -5.810 -3.358 11.122 1.00 97.44 89 ILE A C 1
ATOM 747 O O . ILE A 1 89 ? -5.172 -3.063 10.112 1.00 97.44 89 ILE A O 1
ATOM 751 N N . ASP A 1 90 ? -5.231 -3.858 12.213 1.00 97.31 90 ASP A N 1
ATOM 752 C CA . ASP A 1 90 ? -3.795 -4.126 12.295 1.00 97.31 90 ASP A CA 1
ATOM 753 C C . ASP A 1 90 ? -3.338 -5.181 11.290 1.00 97.31 90 ASP A C 1
ATOM 755 O O . ASP A 1 90 ? -2.373 -4.946 10.559 1.00 97.31 90 ASP A O 1
ATOM 759 N N . GLU A 1 91 ? -4.086 -6.275 11.157 1.00 97.69 91 GLU A N 1
ATOM 760 C CA . GLU A 1 91 ? -3.828 -7.294 10.135 1.00 97.69 91 GLU A CA 1
ATOM 761 C C . GLU A 1 91 ? -3.873 -6.692 8.720 1.00 97.69 91 GLU A C 1
ATOM 763 O O . GLU A 1 91 ? -2.938 -6.859 7.932 1.00 97.69 91 GLU A O 1
ATOM 768 N N . LYS A 1 92 ? -4.904 -5.889 8.417 1.00 97.75 92 LYS A N 1
ATOM 769 C CA . LYS A 1 92 ? -5.037 -5.198 7.119 1.00 97.75 92 LYS A CA 1
ATOM 770 C C . LYS A 1 92 ? -3.901 -4.206 6.863 1.00 97.75 92 LYS A C 1
ATOM 772 O O . LYS A 1 92 ? -3.456 -4.057 5.724 1.00 97.75 92 LYS A O 1
ATOM 777 N N . LEU A 1 93 ? -3.447 -3.487 7.889 1.00 98.00 93 LEU A N 1
ATOM 778 C CA . LEU A 1 93 ? -2.330 -2.550 7.772 1.00 98.00 93 LEU A CA 1
ATOM 779 C C . LEU A 1 93 ? -1.025 -3.284 7.467 1.00 98.00 93 LEU A C 1
ATOM 781 O O . LEU A 1 93 ? -0.228 -2.790 6.667 1.00 98.00 93 LEU A O 1
ATOM 785 N N . ASP A 1 94 ? -0.804 -4.445 8.074 1.00 97.75 94 ASP A N 1
ATOM 786 C CA . ASP A 1 94 ? 0.384 -5.253 7.820 1.00 97.75 94 ASP A CA 1
ATOM 787 C C . ASP A 1 94 ? 0.366 -5.886 6.423 1.00 97.75 94 ASP A C 1
ATOM 789 O O . ASP A 1 94 ? 1.398 -5.893 5.745 1.00 97.75 94 ASP A O 1
ATOM 793 N N . ASP A 1 95 ? -0.800 -6.304 5.927 1.00 97.88 95 ASP A N 1
ATOM 794 C CA . ASP A 1 95 ? -0.979 -6.708 4.527 1.00 97.88 95 ASP A CA 1
ATOM 795 C C . ASP A 1 95 ? -0.619 -5.581 3.555 1.00 97.88 95 ASP A C 1
ATOM 797 O O . ASP A 1 95 ? 0.231 -5.758 2.678 1.00 97.88 95 ASP A O 1
ATOM 801 N N . ILE A 1 96 ? -1.171 -4.383 3.764 1.00 97.88 96 ILE A N 1
ATOM 802 C CA . ILE A 1 96 ? -0.891 -3.224 2.906 1.00 97.88 96 ILE A CA 1
ATOM 803 C C . ILE A 1 96 ? 0.594 -2.848 2.944 1.00 97.88 96 ILE A C 1
ATOM 805 O O . ILE A 1 96 ? 1.180 -2.557 1.901 1.00 97.88 96 ILE A O 1
ATOM 809 N N . LYS A 1 97 ? 1.248 -2.885 4.114 1.00 97.38 97 LYS A N 1
ATOM 810 C CA . LYS A 1 97 ? 2.699 -2.636 4.210 1.00 97.38 97 LYS A CA 1
ATOM 811 C C . LYS A 1 97 ? 3.489 -3.632 3.362 1.00 97.38 97 LYS A C 1
ATOM 813 O O . LYS A 1 97 ? 4.417 -3.225 2.658 1.00 97.38 97 LYS A O 1
ATOM 818 N N . ARG A 1 98 ? 3.130 -4.921 3.408 1.00 97.88 98 ARG A N 1
ATOM 819 C CA . ARG A 1 98 ? 3.770 -5.962 2.589 1.00 97.88 98 ARG A CA 1
ATOM 820 C C . ARG A 1 98 ? 3.573 -5.695 1.098 1.00 97.88 98 ARG A C 1
ATOM 822 O O . ARG A 1 98 ? 4.551 -5.739 0.350 1.00 97.88 98 ARG A O 1
ATOM 829 N N . GLU A 1 99 ? 2.360 -5.351 0.676 1.00 97.62 99 GLU A N 1
ATOM 830 C CA . GLU A 1 99 ? 2.056 -5.010 -0.719 1.00 97.62 99 GLU A CA 1
ATOM 831 C C . GLU A 1 99 ? 2.835 -3.776 -1.201 1.00 97.62 99 GLU A C 1
ATOM 833 O O . GLU A 1 99 ? 3.447 -3.809 -2.271 1.00 97.62 99 GLU A O 1
ATOM 838 N N . ILE A 1 100 ? 2.899 -2.709 -0.396 1.00 97.69 100 ILE A N 1
ATOM 839 C CA . ILE A 1 100 ? 3.675 -1.499 -0.714 1.00 97.69 100 ILE A CA 1
ATOM 840 C C . ILE A 1 100 ? 5.145 -1.851 -0.955 1.00 97.69 100 ILE A C 1
ATOM 842 O O . ILE A 1 100 ? 5.731 -1.420 -1.952 1.00 97.69 100 ILE A O 1
ATOM 846 N N . ILE A 1 101 ? 5.753 -2.655 -0.077 1.00 97.44 101 ILE A N 1
ATOM 847 C CA . ILE A 1 101 ? 7.152 -3.080 -0.226 1.00 97.44 101 ILE A CA 1
ATOM 848 C C . ILE A 1 101 ? 7.339 -3.855 -1.536 1.00 97.44 101 ILE A C 1
ATOM 850 O O . ILE A 1 101 ? 8.246 -3.542 -2.312 1.00 97.44 101 ILE A O 1
ATOM 854 N N . GLN A 1 102 ? 6.463 -4.820 -1.825 1.00 97.19 102 GLN A N 1
ATOM 855 C CA . GLN A 1 102 ? 6.522 -5.605 -3.062 1.00 97.19 102 GLN A CA 1
ATOM 856 C C . GLN A 1 102 ? 6.417 -4.714 -4.307 1.00 97.19 102 GLN A C 1
ATOM 858 O O . GLN A 1 102 ? 7.227 -4.828 -5.234 1.00 97.19 102 GLN A O 1
ATOM 863 N N . HIS A 1 103 ? 5.465 -3.782 -4.327 1.00 96.94 103 HIS A N 1
ATOM 864 C CA . HIS A 1 103 ? 5.281 -2.869 -5.450 1.00 96.94 103 HIS A CA 1
ATOM 865 C C . HIS A 1 103 ? 6.444 -1.885 -5.615 1.00 96.94 103 HIS A C 1
ATOM 867 O O . HIS A 1 103 ? 6.838 -1.615 -6.752 1.00 96.94 103 HIS A O 1
ATOM 873 N N . ARG A 1 104 ? 7.064 -1.417 -4.524 1.00 96.75 104 ARG A N 1
ATOM 874 C CA . ARG A 1 104 ? 8.284 -0.591 -4.577 1.00 96.75 104 ARG A CA 1
ATOM 875 C C . ARG A 1 104 ? 9.458 -1.349 -5.196 1.00 96.75 104 ARG A C 1
ATOM 877 O O . ARG A 1 104 ? 10.141 -0.807 -6.064 1.00 96.75 104 ARG A O 1
ATOM 884 N N . VAL A 1 105 ? 9.655 -2.619 -4.841 1.00 97.38 105 VAL A N 1
ATOM 885 C CA . VAL A 1 105 ? 10.688 -3.469 -5.465 1.00 97.38 105 VAL A CA 1
ATOM 886 C C . VAL A 1 105 ? 10.411 -3.667 -6.962 1.00 97.38 105 VAL A C 1
ATOM 888 O O . VAL A 1 105 ? 11.313 -3.539 -7.796 1.00 97.38 105 VAL A O 1
ATOM 891 N N . LEU A 1 106 ? 9.154 -3.919 -7.343 1.00 96.81 106 LEU A N 1
ATOM 892 C CA . LEU A 1 106 ? 8.761 -4.010 -8.754 1.00 96.81 106 LEU A CA 1
ATOM 893 C C . LEU A 1 106 ? 8.985 -2.693 -9.511 1.00 96.81 106 LEU A C 1
ATOM 895 O O . LEU A 1 106 ? 9.367 -2.713 -10.682 1.00 96.81 106 LEU A O 1
ATOM 899 N N . MET A 1 107 ? 8.773 -1.555 -8.853 1.00 96.19 107 MET A N 1
ATOM 900 C CA . MET A 1 107 ? 9.016 -0.238 -9.430 1.00 96.19 107 MET A CA 1
ATOM 901 C C . MET A 1 107 ? 10.511 -0.008 -9.668 1.00 96.19 107 MET A C 1
ATOM 903 O O . MET A 1 107 ? 10.890 0.312 -10.792 1.00 96.19 107 MET A O 1
ATOM 907 N N . LEU A 1 108 ? 11.366 -0.275 -8.675 1.00 96.69 108 LEU A N 1
ATOM 908 C CA . LEU A 1 108 ? 12.825 -0.164 -8.806 1.00 96.69 108 LEU A CA 1
ATOM 909 C C . LEU A 1 108 ? 13.362 -1.045 -9.940 1.00 96.69 108 LEU A C 1
ATOM 911 O O . LEU A 1 108 ? 14.058 -0.572 -10.838 1.00 96.69 108 LEU A O 1
ATOM 915 N N . THR A 1 109 ? 12.978 -2.323 -9.965 1.00 96.56 109 THR A N 1
ATOM 916 C CA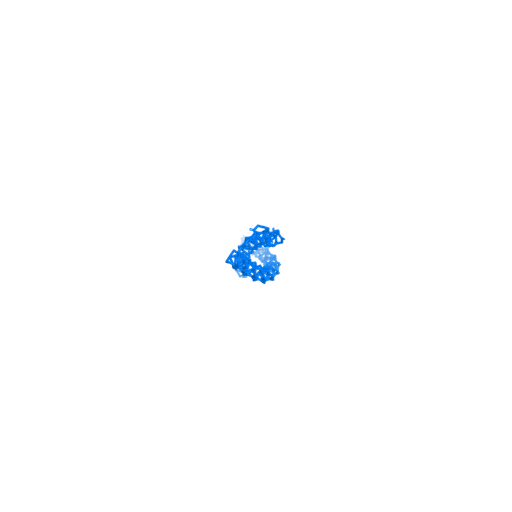 . THR A 1 109 ? 13.387 -3.243 -11.043 1.00 96.56 109 THR A CA 1
ATOM 917 C C . THR A 1 109 ? 12.877 -2.797 -12.416 1.00 96.56 109 THR A C 1
ATOM 919 O O . THR A 1 109 ? 13.584 -2.932 -13.418 1.00 96.56 109 THR A O 1
ATOM 922 N N . GLY A 1 110 ? 11.672 -2.226 -12.484 1.00 96.44 110 GLY A N 1
ATOM 923 C CA . GLY A 1 110 ? 11.140 -1.605 -13.692 1.00 96.44 110 GLY A CA 1
ATOM 924 C C . GLY A 1 110 ? 11.941 -0.375 -14.131 1.00 96.44 110 GLY A C 1
ATOM 925 O O . GLY A 1 110 ? 12.193 -0.221 -15.326 1.00 96.44 110 GLY A O 1
ATOM 926 N N . MET A 1 111 ? 12.396 0.470 -13.203 1.00 96.25 111 MET A N 1
ATOM 927 C CA . MET A 1 111 ? 13.218 1.647 -13.508 1.00 96.25 111 MET A CA 1
ATOM 928 C C . MET A 1 111 ? 14.560 1.245 -14.127 1.00 96.25 111 MET A C 1
ATOM 930 O O . MET A 1 111 ? 14.875 1.718 -15.219 1.00 96.25 111 MET A O 1
ATOM 934 N N . TYR A 1 112 ? 15.265 0.272 -13.541 1.00 96.69 112 TYR A N 1
ATOM 935 C CA . TYR A 1 112 ? 16.506 -0.263 -14.120 1.00 96.69 112 TYR A CA 1
ATOM 936 C C . TYR A 1 112 ? 16.306 -0.825 -15.536 1.00 96.69 112 TYR A C 1
ATOM 938 O O . TYR A 1 112 ? 17.126 -0.617 -16.433 1.00 96.69 112 TYR A O 1
ATOM 946 N N . ARG A 1 113 ? 15.186 -1.521 -15.784 1.00 95.19 113 ARG A N 1
ATOM 947 C CA . ARG A 1 113 ? 14.842 -1.991 -17.140 1.00 95.19 113 ARG A CA 1
ATOM 948 C C . ARG A 1 113 ? 14.607 -0.828 -18.101 1.00 95.19 113 ARG A C 1
ATOM 950 O O . ARG A 1 113 ? 15.031 -0.911 -19.250 1.00 95.19 113 ARG A O 1
ATOM 957 N N . SER A 1 114 ? 13.961 0.240 -17.634 1.00 95.94 114 SER A N 1
ATOM 958 C CA . SER A 1 114 ? 13.709 1.448 -18.424 1.00 95.94 114 SER A CA 1
ATOM 959 C C . SER A 1 114 ? 15.020 2.088 -18.873 1.00 95.94 114 SER A C 1
ATOM 961 O O . SER A 1 114 ? 15.218 2.310 -20.066 1.00 95.94 114 SER A O 1
ATOM 963 N N . GLU A 1 115 ? 15.953 2.294 -17.944 1.00 95.88 115 GLU A 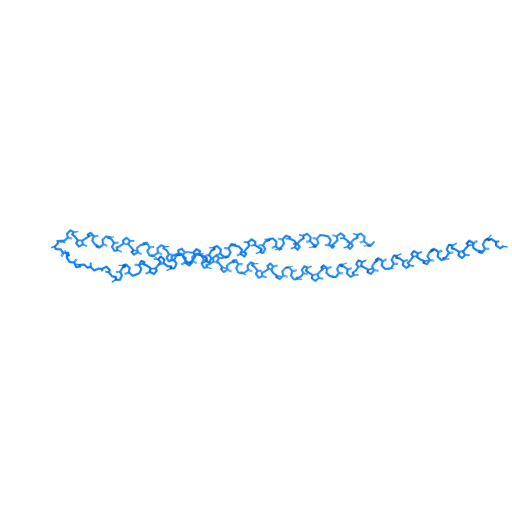N 1
ATOM 964 C CA . GLU A 1 115 ? 17.286 2.837 -18.231 1.00 95.88 115 GLU A CA 1
ATOM 965 C C . GLU A 1 115 ? 18.051 1.967 -19.229 1.00 95.88 115 GLU A C 1
ATOM 967 O O . GLU A 1 115 ? 18.561 2.470 -20.233 1.00 95.88 115 GLU A O 1
ATOM 972 N N . LYS A 1 116 ? 18.039 0.643 -19.029 1.00 95.75 116 LYS A N 1
ATOM 973 C CA . LYS A 1 116 ? 18.646 -0.304 -19.970 1.00 95.75 116 LYS A CA 1
ATOM 974 C C . LYS A 1 116 ? 18.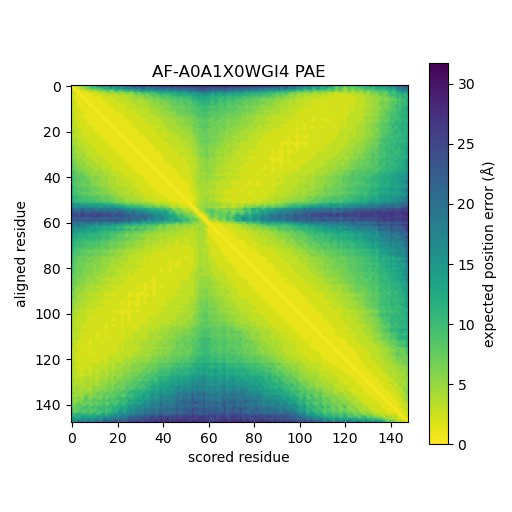058 -0.165 -21.376 1.00 95.75 116 LYS A C 1
ATOM 976 O O . LYS A 1 116 ? 18.806 -0.143 -22.353 1.00 95.75 116 LYS A O 1
ATOM 981 N N . TYR A 1 117 ? 16.735 -0.078 -21.508 1.00 95.44 117 TYR A N 1
ATOM 982 C CA . TYR A 1 117 ? 16.093 0.078 -22.815 1.00 95.44 117 TYR A CA 1
ATOM 983 C C . TYR A 1 117 ? 16.393 1.434 -23.454 1.00 95.44 117 TYR A C 1
ATOM 985 O O . TYR A 1 117 ? 16.636 1.471 -24.659 1.00 95.44 117 TYR A O 1
ATOM 993 N N . LYS A 1 118 ? 16.459 2.519 -22.671 1.00 94.94 118 LYS A N 1
ATOM 994 C CA . LYS A 1 118 ? 16.880 3.845 -23.154 1.00 94.94 118 LYS A CA 1
ATOM 995 C C . LYS A 1 118 ? 18.300 3.810 -23.713 1.00 94.94 118 LYS A C 1
ATOM 997 O O . LYS A 1 118 ? 18.510 4.242 -24.844 1.00 94.94 118 LYS A O 1
ATOM 1002 N N . HIS A 1 119 ? 19.242 3.222 -22.977 1.00 95.94 119 HIS A N 1
ATOM 1003 C CA . HIS A 1 119 ? 20.628 3.085 -23.424 1.00 95.94 119 HIS A CA 1
ATOM 1004 C C . HIS A 1 119 ? 20.735 2.268 -24.724 1.00 95.94 119 HIS A C 1
ATOM 1006 O O . HIS A 1 119 ? 21.386 2.681 -25.684 1.00 95.94 119 HIS A O 1
ATOM 1012 N N . LEU A 1 120 ? 20.044 1.124 -24.802 1.00 94.81 120 LEU A N 1
ATOM 1013 C CA . LEU A 1 120 ? 20.029 0.292 -26.013 1.00 94.81 120 LEU A CA 1
ATOM 1014 C C . LEU A 1 120 ? 19.393 1.008 -27.212 1.00 94.81 120 LEU A C 1
ATOM 1016 O O . LEU A 1 120 ? 19.877 0.873 -28.337 1.00 94.81 120 LEU A O 1
ATOM 1020 N N . LEU A 1 121 ? 18.327 1.779 -26.981 1.00 94.81 121 LEU A N 1
ATOM 1021 C CA . LEU A 1 121 ? 17.668 2.574 -28.012 1.00 94.81 121 LEU A CA 1
ATOM 1022 C C . LEU A 1 121 ? 18.601 3.662 -28.558 1.00 9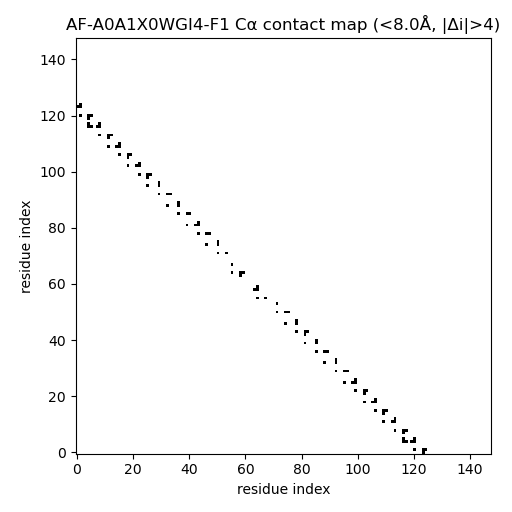4.81 121 LEU A C 1
ATOM 1024 O O . LEU A 1 121 ? 18.738 3.784 -29.775 1.00 94.81 121 LEU A O 1
ATOM 1028 N N . GLN A 1 122 ? 19.277 4.400 -27.674 1.00 95.12 122 GLN A N 1
ATOM 1029 C CA . GLN A 1 122 ? 20.266 5.414 -28.047 1.00 95.12 122 GLN A CA 1
ATOM 1030 C C . GLN A 1 122 ? 21.416 4.800 -28.851 1.00 95.12 122 GLN A C 1
ATOM 1032 O O . GLN A 1 122 ? 21.727 5.284 -29.936 1.00 95.12 122 GLN A O 1
ATOM 1037 N N . GLY A 1 123 ? 21.981 3.679 -28.393 1.00 94.44 123 GLY A N 1
ATOM 1038 C CA . GLY A 1 123 ? 23.028 2.970 -29.131 1.00 94.44 123 GLY A CA 1
ATOM 1039 C C . GLY A 1 123 ? 22.574 2.514 -30.525 1.00 94.44 123 GLY A C 1
ATOM 1040 O O . GLY A 1 123 ? 23.322 2.640 -31.495 1.00 94.44 123 GLY A O 1
ATOM 1041 N N . ALA A 1 124 ? 21.335 2.029 -30.658 1.00 92.75 124 ALA A N 1
ATOM 1042 C CA . ALA A 1 124 ? 20.769 1.646 -31.952 1.00 92.75 124 ALA A CA 1
ATOM 1043 C C . ALA A 1 124 ? 20.557 2.851 -32.886 1.00 92.75 124 ALA A C 1
ATOM 1045 O O . ALA A 1 124 ? 20.785 2.731 -34.091 1.00 92.75 124 ALA A O 1
ATOM 1046 N N . LEU A 1 125 ? 20.143 4.002 -32.347 1.00 92.94 125 LEU A N 1
ATOM 1047 C CA . LEU A 1 125 ? 20.006 5.249 -33.104 1.00 92.94 125 LEU A CA 1
ATOM 1048 C C . LEU A 1 125 ? 21.354 5.761 -33.604 1.00 92.94 125 LEU A C 1
ATOM 1050 O O . LEU A 1 125 ? 21.472 6.081 -34.784 1.00 92.94 125 LEU A O 1
ATOM 1054 N N . SER A 1 126 ? 22.369 5.793 -32.740 1.00 93.81 126 SER A N 1
ATOM 1055 C CA . SER A 1 126 ? 23.717 6.233 -33.112 1.00 93.81 126 SER A CA 1
ATOM 1056 C C . SER A 1 126 ? 24.310 5.356 -34.212 1.00 93.81 126 SER A C 1
ATOM 1058 O O . SER A 1 126 ? 24.809 5.881 -35.204 1.00 93.81 126 SER A O 1
ATOM 1060 N N . LYS A 1 127 ? 24.170 4.026 -34.103 1.00 92.81 127 LYS A N 1
ATOM 1061 C CA . LYS A 1 127 ? 24.602 3.096 -35.159 1.00 92.81 127 LYS A CA 1
ATOM 1062 C C . LYS A 1 127 ? 23.874 3.343 -36.479 1.00 92.81 127 LYS A C 1
ATOM 1064 O O . LYS A 1 127 ? 24.527 3.388 -37.512 1.00 92.81 127 LYS A O 1
ATOM 1069 N N . LYS A 1 128 ? 22.551 3.554 -36.447 1.00 92.62 128 LYS A N 1
ATOM 1070 C CA . LYS A 1 128 ? 21.767 3.857 -37.657 1.00 92.62 128 LYS A CA 1
ATOM 1071 C C . LYS A 1 128 ? 22.237 5.151 -38.335 1.00 92.62 128 LYS A C 1
ATOM 1073 O O . LYS A 1 128 ? 22.320 5.198 -39.556 1.00 92.62 128 LYS A O 1
ATOM 1078 N N . ARG A 1 129 ? 22.548 6.195 -37.558 1.00 92.69 129 ARG A N 1
ATOM 1079 C CA . ARG A 1 129 ? 23.081 7.455 -38.107 1.00 92.69 129 ARG A CA 1
ATOM 1080 C C . ARG A 1 129 ? 24.450 7.254 -38.754 1.00 92.69 129 ARG A C 1
ATOM 1082 O O . ARG A 1 129 ? 24.665 7.744 -39.850 1.00 92.69 129 ARG A O 1
ATOM 1089 N N . GLN A 1 130 ? 25.341 6.501 -38.108 1.00 94.31 130 GLN A N 1
ATOM 1090 C CA . GLN A 1 130 ? 26.661 6.192 -38.667 1.00 94.31 130 GLN A CA 1
ATOM 1091 C C . GLN A 1 130 ? 26.570 5.385 -39.965 1.00 94.31 130 GLN A C 1
ATOM 1093 O O . GLN A 1 130 ? 27.297 5.680 -40.905 1.00 94.31 130 GLN A O 1
ATOM 1098 N N . THR A 1 131 ? 25.684 4.385 -40.037 1.00 93.50 131 THR A N 1
ATOM 1099 C CA . THR A 1 131 ? 25.490 3.615 -41.275 1.00 93.50 131 THR A CA 1
ATOM 1100 C C . THR A 1 131 ? 24.939 4.480 -42.399 1.00 93.50 131 THR A C 1
ATOM 1102 O O . THR A 1 131 ? 25.392 4.324 -43.522 1.00 93.50 131 THR A O 1
ATOM 1105 N N . GLN A 1 132 ? 24.021 5.405 -42.093 1.00 93.50 132 GLN A N 1
ATOM 1106 C CA . GLN A 1 132 ? 23.503 6.342 -43.090 1.00 93.50 132 GLN A CA 1
ATOM 1107 C C . GLN A 1 132 ? 24.609 7.274 -43.601 1.00 93.50 132 GLN A C 1
ATOM 1109 O O . GLN A 1 132 ? 24.815 7.337 -44.797 1.00 93.50 132 GLN A O 1
ATOM 1114 N N . SER A 1 133 ? 25.386 7.899 -42.707 1.00 94.06 133 SER A N 1
ATOM 1115 C CA . SER A 1 133 ? 26.499 8.786 -43.096 1.00 94.06 133 SER A CA 1
ATOM 1116 C C . SER A 1 133 ? 27.508 8.089 -44.007 1.00 94.06 133 SER A C 1
ATOM 1118 O O . SER A 1 133 ? 27.904 8.643 -45.020 1.00 94.06 133 SER A O 1
ATOM 1120 N N . ARG A 1 134 ? 27.890 6.847 -43.677 1.00 94.12 134 ARG A N 1
ATOM 1121 C CA . ARG A 1 134 ? 28.814 6.055 -44.506 1.00 94.12 134 ARG A CA 1
ATOM 1122 C C . ARG A 1 134 ? 28.229 5.707 -45.869 1.00 94.12 134 ARG A C 1
ATOM 1124 O O . ARG A 1 134 ? 28.969 5.615 -46.838 1.00 94.12 134 ARG A O 1
ATOM 1131 N N . GLN A 1 135 ? 26.923 5.457 -45.926 1.00 93.81 135 GLN A N 1
ATOM 1132 C CA . GLN A 1 135 ? 26.242 5.193 -47.183 1.00 93.81 135 GLN A CA 1
ATOM 1133 C C . GLN A 1 135 ? 26.203 6.463 -48.042 1.00 93.81 135 GLN A C 1
ATOM 1135 O O . GLN A 1 135 ? 26.593 6.402 -49.200 1.00 93.81 135 GLN A O 1
ATOM 1140 N N . ASP A 1 136 ? 25.844 7.606 -47.456 1.00 93.75 136 ASP A N 1
ATOM 1141 C CA . ASP A 1 136 ? 25.822 8.901 -48.142 1.00 93.75 136 ASP A CA 1
ATOM 1142 C C . ASP A 1 136 ? 27.231 9.289 -48.654 1.00 93.75 136 ASP A C 1
ATOM 1144 O O . ASP A 1 136 ? 27.380 9.768 -49.778 1.00 93.75 136 ASP A O 1
ATOM 1148 N N . GLU A 1 137 ? 28.283 9.040 -47.860 1.00 93.19 137 GLU A N 1
ATOM 1149 C CA . GLU A 1 137 ? 29.692 9.216 -48.257 1.00 93.19 137 GLU A CA 1
ATOM 1150 C C . GLU A 1 137 ? 30.063 8.319 -49.449 1.00 93.19 137 GLU A C 1
ATOM 1152 O O . GLU A 1 137 ? 30.601 8.812 -50.439 1.00 93.19 137 GLU A O 1
ATOM 1157 N N . SER A 1 138 ? 29.723 7.027 -49.390 1.00 92.00 138 SER A N 1
ATOM 1158 C CA . SER A 1 138 ? 29.982 6.067 -50.472 1.00 92.00 138 SER A CA 1
ATOM 1159 C C . SER A 1 138 ? 29.247 6.439 -51.763 1.00 92.00 138 SER A C 1
ATOM 1161 O O . SER A 1 138 ? 29.837 6.408 -52.840 1.00 92.00 138 SER A O 1
ATOM 1163 N N . GLU A 1 139 ? 27.971 6.823 -51.671 1.00 92.31 139 GLU A N 1
ATOM 1164 C CA . GLU A 1 139 ? 27.164 7.259 -52.818 1.00 92.31 139 GLU A CA 1
ATOM 1165 C C . GLU A 1 139 ? 27.749 8.535 -53.451 1.00 92.31 139 GLU A C 1
ATOM 1167 O O . GLU A 1 139 ? 27.788 8.679 -54.676 1.00 92.31 139 GLU A O 1
ATOM 1172 N N . MET A 1 140 ? 28.261 9.458 -52.630 1.00 90.81 140 MET A N 1
ATOM 1173 C CA . MET A 1 140 ? 28.937 10.663 -53.107 1.00 90.81 140 MET A CA 1
ATOM 1174 C C . MET A 1 140 ? 30.264 10.348 -53.814 1.00 90.81 140 MET A C 1
ATOM 1176 O O . MET A 1 140 ? 30.528 10.914 -54.878 1.00 90.81 140 MET A O 1
ATOM 1180 N N . GLU A 1 141 ? 31.087 9.454 -53.260 1.00 90.00 141 GLU A N 1
ATOM 1181 C CA . GLU A 1 141 ? 32.335 8.999 -53.889 1.00 90.00 141 GLU A CA 1
ATOM 1182 C C . GLU A 1 141 ? 32.076 8.326 -55.244 1.00 90.00 141 GLU A C 1
ATOM 1184 O O . GLU A 1 141 ? 32.739 8.657 -56.231 1.00 90.00 141 GLU A O 1
ATOM 1189 N N . GLU A 1 142 ? 31.070 7.452 -55.329 1.00 88.56 142 GLU A N 1
ATOM 1190 C CA . GLU A 1 142 ? 30.652 6.832 -56.590 1.00 88.56 142 GLU A CA 1
ATOM 1191 C C . GLU A 1 142 ? 30.223 7.885 -57.620 1.00 88.56 142 GLU A C 1
ATOM 1193 O O . GLU A 1 142 ? 30.725 7.889 -58.744 1.00 88.56 142 GLU A O 1
ATOM 1198 N N . MET A 1 143 ? 29.376 8.849 -57.242 1.00 88.12 143 MET A N 1
ATOM 1199 C CA . MET A 1 143 ? 28.980 9.935 -58.149 1.00 88.12 143 MET A CA 1
ATOM 1200 C C . MET A 1 143 ? 30.169 10.754 -58.672 1.00 88.12 143 MET A C 1
ATOM 1202 O O . MET A 1 143 ? 30.135 11.217 -59.815 1.00 88.12 143 MET A O 1
ATOM 1206 N N . ILE A 1 144 ? 31.204 10.972 -57.854 1.00 88.56 144 ILE A N 1
ATOM 1207 C CA . ILE A 1 144 ? 32.427 11.674 -58.272 1.00 88.56 144 ILE A CA 1
ATOM 1208 C C . ILE A 1 144 ? 33.220 10.823 -59.267 1.00 88.56 144 ILE A C 1
ATOM 1210 O O . ILE A 1 144 ? 33.687 11.352 -60.277 1.00 88.56 144 ILE A O 1
ATOM 1214 N N . LEU A 1 145 ? 33.373 9.524 -58.995 1.00 85.69 145 LEU A N 1
ATOM 1215 C CA . LEU A 1 145 ? 34.110 8.599 -59.857 1.00 85.69 145 LEU A CA 1
ATOM 1216 C C . LEU A 1 145 ? 33.466 8.454 -61.239 1.00 85.69 145 LEU A C 1
ATOM 1218 O O . LEU A 1 145 ? 34.186 8.413 -62.227 1.00 85.69 145 LEU A O 1
ATOM 1222 N N . TRP A 1 146 ? 32.135 8.433 -61.323 1.00 83.25 146 TRP A N 1
ATOM 1223 C CA . TRP A 1 146 ? 31.404 8.248 -62.585 1.00 83.25 146 TRP A CA 1
ATOM 1224 C C . TRP A 1 146 ? 31.310 9.517 -63.447 1.00 83.25 146 TRP A C 1
ATOM 1226 O O . TRP A 1 146 ? 30.892 9.452 -64.600 1.00 83.25 146 TRP A O 1
ATOM 1236 N N . LYS A 1 147 ? 31.659 10.686 -62.893 1.00 71.75 147 LYS A N 1
ATOM 1237 C CA . LYS A 1 147 ? 31.730 11.964 -63.626 1.00 71.75 147 LYS A CA 1
ATOM 1238 C C . LYS A 1 147 ? 33.112 12.251 -64.225 1.00 71.75 147 LYS A C 1
ATOM 1240 O O . LYS A 1 147 ? 33.258 13.271 -64.900 1.00 71.75 147 LYS A O 1
ATOM 1245 N N . LYS A 1 148 ? 34.108 11.411 -63.944 1.00 56.81 148 LYS A N 1
ATOM 1246 C CA . LYS A 1 148 ? 35.427 11.428 -64.589 1.00 56.81 148 LYS A CA 1
ATOM 1247 C C . LYS A 1 148 ? 35.454 10.445 -65.748 1.00 56.81 148 LYS A C 1
ATOM 1249 O O . LYS A 1 148 ? 36.165 10.764 -66.723 1.00 56.81 148 LYS A O 1
#

Mean predicted aligned error: 6.83 Å